Protein AF-A0A9J6GB62-F1 (afdb_monomer_lite)

Radius of gyration: 21.04 Å; chains: 1; bounding box: 51×23×47 Å

Secondary structure (DSSP, 8-state):
----HHHHHHHHHHTT----TTS-HHHHHHHHHHHHGGG---HHHHHHHHTTPPP-PPPTT-GGG-HHHHHHHHHHHHH--

Organism: Haemaphysalis longicornis (NCBI:txid44386)

pLDDT: mean 85.3, std 9.55, range [43.41, 95.81]

InterPro domains:
  IPR036397 Ribonuclease H superfamily [G3DSA:3.30.420.10] (6-80)

Foldseek 3Di:
DDDDLVRLVVVCVVVVHDDDSPDDPVVSVVSCVVVVVVPDDDPVCVVCVVVVHDDDDDDPPPCVPPVVVVVVVVVVVVVVD

Structure (mmCIF, N/CA/C/O backbone):
data_AF-A0A9J6GB62-F1
#
_entry.id   AF-A0A9J6GB62-F1
#
loop_
_atom_site.group_PDB
_atom_site.id
_atom_site.type_symbol
_atom_site.label_atom_id
_atom_site.label_alt_id
_atom_site.label_comp_id
_atom_site.label_asym_id
_atom_site.label_entity_id
_atom_site.label_seq_id
_atom_site.pdbx_PDB_ins_code
_atom_site.Cartn_x
_atom_site.Cartn_y
_atom_site.Cartn_z
_atom_site.occupancy
_atom_site.B_iso_or_equiv
_atom_site.auth_seq_id
_atom_site.auth_comp_id
_atom_site.auth_asym_id
_atom_site.auth_atom_id
_atom_site.pdbx_PDB_model_num
ATOM 1 N N . MET A 1 1 ? -2.517 12.120 14.199 1.00 43.41 1 MET A N 1
ATOM 2 C CA . MET A 1 1 ? -3.997 12.076 14.193 1.00 43.41 1 MET A CA 1
ATOM 3 C C . MET A 1 1 ? -4.448 10.848 14.968 1.00 43.41 1 MET A C 1
ATOM 5 O O . MET A 1 1 ? -3.985 9.759 14.663 1.00 43.41 1 MET A O 1
ATOM 9 N N . SER A 1 2 ? -5.261 11.016 16.012 1.00 57.59 2 SER A N 1
ATOM 10 C CA . SER A 1 2 ? -5.741 9.906 16.844 1.00 57.59 2 SER A CA 1
ATOM 11 C C . SER A 1 2 ? -7.082 9.418 16.293 1.00 57.59 2 SER A C 1
ATOM 13 O O . SER A 1 2 ? -8.082 10.112 16.457 1.00 57.59 2 SER A O 1
ATOM 15 N N . SER A 1 3 ? -7.119 8.259 15.627 1.00 77.44 3 SER A N 1
ATOM 16 C CA . SER A 1 3 ? -8.390 7.646 15.202 1.00 77.44 3 SER A CA 1
ATOM 17 C C . SER A 1 3 ? -9.222 7.256 16.423 1.00 77.44 3 SER A C 1
ATOM 19 O O . SER A 1 3 ? -8.664 6.819 17.441 1.00 77.44 3 SER A O 1
ATOM 21 N N . ARG A 1 4 ? -10.547 7.413 16.359 1.00 87.88 4 ARG A N 1
ATOM 22 C CA . ARG A 1 4 ? -11.434 7.020 17.460 1.00 87.88 4 ARG A CA 1
ATOM 23 C C . ARG A 1 4 ? -11.624 5.503 17.420 1.00 87.88 4 ARG A C 1
ATOM 25 O O . ARG A 1 4 ? -11.533 4.882 16.368 1.00 87.88 4 ARG A O 1
ATOM 32 N N . LYS A 1 5 ? -11.883 4.891 18.579 1.00 87.69 5 LYS A N 1
ATOM 33 C CA . LYS A 1 5 ? -12.167 3.449 18.692 1.00 87.69 5 LYS A CA 1
ATOM 34 C C . LYS A 1 5 ? -13.239 2.950 17.692 1.00 87.69 5 LYS A C 1
ATOM 36 O O . LYS A 1 5 ? -12.969 1.940 17.048 1.00 87.69 5 LYS A O 1
ATOM 41 N N . PRO A 1 6 ? -14.391 3.632 17.507 1.00 88.75 6 PRO A N 1
ATOM 42 C CA . PRO A 1 6 ? -15.383 3.214 16.512 1.00 88.75 6 PRO A CA 1
ATOM 43 C C . PRO A 1 6 ? -14.852 3.241 15.073 1.00 88.75 6 PRO A C 1
ATOM 45 O O . PRO A 1 6 ? -15.146 2.326 14.315 1.00 88.75 6 PRO A O 1
ATOM 48 N N . ASP A 1 7 ? -14.014 4.217 14.711 1.00 90.81 7 ASP A N 1
ATOM 49 C CA . ASP A 1 7 ? -13.441 4.298 13.359 1.00 90.81 7 ASP A CA 1
ATOM 50 C C . ASP A 1 7 ? -12.553 3.080 13.059 1.00 90.81 7 ASP A C 1
ATOM 52 O O . ASP A 1 7 ? -12.565 2.544 11.953 1.00 90.81 7 ASP A O 1
ATOM 56 N N . ILE A 1 8 ? -11.802 2.616 14.066 1.00 90.62 8 ILE A N 1
ATOM 57 C CA . ILE A 1 8 ? -10.926 1.443 13.950 1.00 90.62 8 ILE A CA 1
ATOM 58 C C . ILE A 1 8 ? -11.755 0.159 13.798 1.00 90.62 8 ILE A C 1
ATOM 60 O O . ILE A 1 8 ? -11.423 -0.677 12.961 1.00 90.62 8 ILE A O 1
ATOM 64 N N . LEU A 1 9 ? -12.846 0.018 14.558 1.00 90.38 9 LEU A N 1
ATOM 65 C CA . LEU A 1 9 ? -13.765 -1.122 14.445 1.00 90.38 9 LEU A CA 1
ATOM 66 C C . LEU A 1 9 ? -14.430 -1.178 13.065 1.00 90.38 9 LEU A C 1
ATOM 68 O O . LEU A 1 9 ? -14.419 -2.228 12.423 1.00 90.38 9 LEU A O 1
ATOM 72 N N . SER A 1 10 ? -14.948 -0.046 12.578 1.00 91.62 10 SER A N 1
ATOM 73 C CA . SER A 1 10 ? -15.536 0.049 11.237 1.00 91.62 10 SER A CA 1
ATOM 74 C C . SER A 1 10 ? -14.520 -0.306 10.152 1.00 91.62 10 SER A C 1
ATOM 76 O O . SER A 1 10 ? -14.845 -1.026 9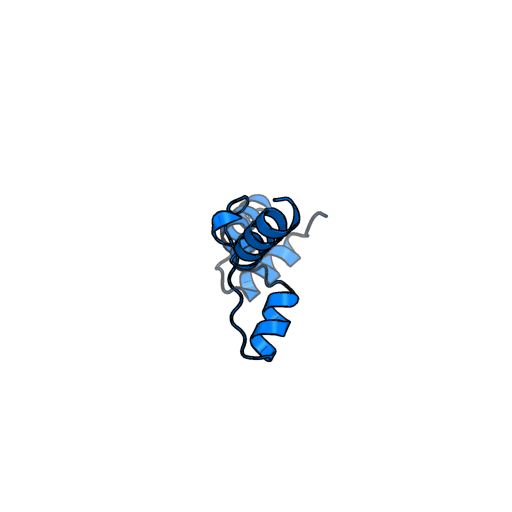.208 1.00 91.62 10 SER A O 1
ATOM 78 N N . TRP A 1 11 ? -13.269 0.143 10.299 1.00 90.19 11 TRP A N 1
ATOM 79 C CA . TRP A 1 11 ? -12.201 -0.186 9.359 1.00 90.19 11 TRP A CA 1
ATOM 80 C C . TRP A 1 11 ? -11.860 -1.683 9.366 1.00 90.19 11 TRP A C 1
ATOM 82 O O . TRP A 1 11 ? -11.852 -2.294 8.300 1.00 90.19 11 TRP A O 1
ATOM 92 N N . LEU A 1 12 ? -11.648 -2.297 10.537 1.00 90.75 12 LEU A N 1
ATOM 93 C CA . LEU A 1 12 ? -11.369 -3.737 10.661 1.00 90.75 12 LEU A CA 1
ATOM 94 C C . LEU A 1 12 ? -12.513 -4.585 10.086 1.00 90.75 12 LEU A C 1
ATOM 96 O O . LEU A 1 12 ? -12.268 -5.502 9.302 1.00 90.75 12 LEU A O 1
ATOM 100 N N . THR A 1 13 ? -13.760 -4.201 10.372 1.00 91.06 13 THR A N 1
ATOM 101 C CA . THR A 1 13 ? -14.961 -4.851 9.825 1.00 91.06 13 THR A CA 1
ATOM 102 C C . THR A 1 13 ? -15.012 -4.737 8.300 1.00 91.06 13 THR A C 1
ATOM 104 O O . THR A 1 13 ? -15.261 -5.727 7.618 1.00 91.06 13 THR A O 1
ATOM 107 N N . SER A 1 14 ? -14.695 -3.564 7.734 1.00 89.31 14 SER A N 1
ATOM 108 C CA . SER A 1 14 ? -14.642 -3.370 6.273 1.00 89.31 14 SER A CA 1
ATOM 109 C C . SER A 1 14 ? -13.567 -4.216 5.578 1.00 89.31 14 SER A C 1
ATOM 111 O O . SER A 1 14 ? -13.653 -4.469 4.379 1.00 89.31 14 SER A O 1
ATOM 113 N N . LYS A 1 15 ? -12.550 -4.656 6.330 1.00 86.62 15 LYS A N 1
ATOM 114 C CA . LYS A 1 15 ? -11.483 -5.553 5.872 1.00 86.62 15 LYS A CA 1
ATOM 115 C C . LYS A 1 15 ? -11.784 -7.031 6.146 1.00 86.62 15 LYS A C 1
ATOM 117 O O . LYS A 1 15 ? -10.959 -7.869 5.805 1.00 86.62 15 LYS A O 1
ATOM 122 N N . GLY A 1 16 ? -12.938 -7.351 6.743 1.00 87.44 16 GLY A N 1
ATOM 123 C CA . GLY A 1 16 ? -13.319 -8.718 7.105 1.00 87.44 16 GLY A CA 1
ATOM 124 C C . GLY A 1 16 ? -12.511 -9.300 8.269 1.00 87.44 16 GLY A C 1
ATOM 125 O O . GLY A 1 16 ? -12.455 -10.516 8.418 1.00 87.44 16 GLY A O 1
ATOM 126 N N . ILE A 1 17 ? -11.864 -8.455 9.079 1.00 88.94 17 ILE A N 1
ATOM 127 C CA . ILE A 1 17 ? -11.057 -8.896 10.220 1.00 88.94 17 ILE A CA 1
A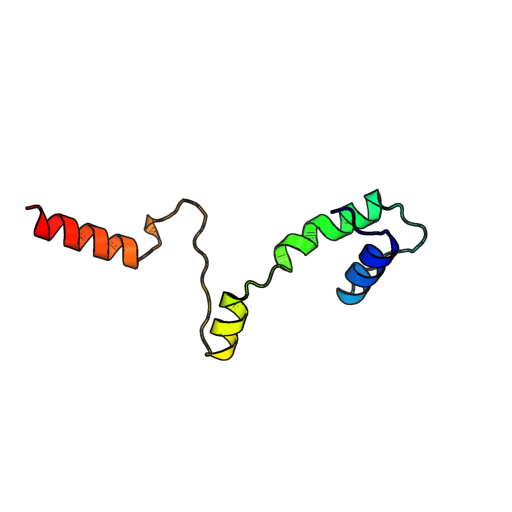TOM 128 C C . ILE A 1 17 ? -11.974 -9.043 11.439 1.00 88.94 17 ILE A C 1
ATOM 130 O O . ILE A 1 17 ? -12.625 -8.063 11.812 1.00 88.94 17 ILE A O 1
ATOM 134 N N . PRO A 1 18 ? -12.020 -10.220 12.091 1.00 88.69 18 PRO A N 1
ATOM 135 C CA . PRO A 1 18 ? -12.775 -10.398 13.324 1.00 88.69 18 PRO A CA 1
ATOM 136 C C . PRO A 1 18 ? -12.258 -9.453 14.414 1.00 88.69 18 PRO A C 1
ATOM 138 O O . PRO A 1 18 ? -11.081 -9.481 14.771 1.00 88.69 18 PRO A O 1
ATOM 141 N N . CYS A 1 19 ? -13.138 -8.614 14.951 1.00 88.69 19 CYS A N 1
ATOM 142 C CA . CYS A 1 19 ? -12.824 -7.702 16.043 1.00 88.69 19 CYS A CA 1
ATOM 143 C C . CYS A 1 19 ? -14.043 -7.517 16.950 1.00 88.69 19 CYS A C 1
ATOM 145 O O . CYS A 1 19 ? -15.175 -7.472 16.472 1.00 88.69 19 CYS A O 1
ATOM 147 N N . ASP A 1 20 ? -13.808 -7.382 18.253 1.00 87.50 20 ASP A N 1
ATOM 148 C CA . ASP A 1 20 ? -14.861 -7.261 19.261 1.00 87.50 20 ASP A CA 1
ATOM 149 C C . ASP A 1 20 ? -14.912 -5.829 19.830 1.00 87.50 20 ASP A C 1
ATOM 151 O O . ASP A 1 20 ? -13.884 -5.175 20.041 1.00 87.50 20 ASP A O 1
ATOM 155 N N . ALA A 1 21 ? -16.119 -5.321 20.092 1.00 85.00 21 ALA A N 1
ATOM 156 C CA . ALA A 1 21 ? -16.340 -3.988 20.651 1.00 85.00 21 ALA A CA 1
ATOM 157 C C . ALA A 1 21 ? -15.790 -3.827 22.085 1.00 85.00 21 ALA A C 1
ATOM 159 O O . ALA A 1 21 ? -15.482 -2.706 22.513 1.00 85.00 21 ALA A O 1
ATOM 160 N N . THR A 1 22 ? -15.619 -4.927 22.817 1.00 89.56 22 THR A N 1
ATOM 161 C CA . THR A 1 22 ? -15.009 -4.979 24.152 1.00 89.56 22 THR A CA 1
ATOM 162 C C . THR A 1 22 ? -13.49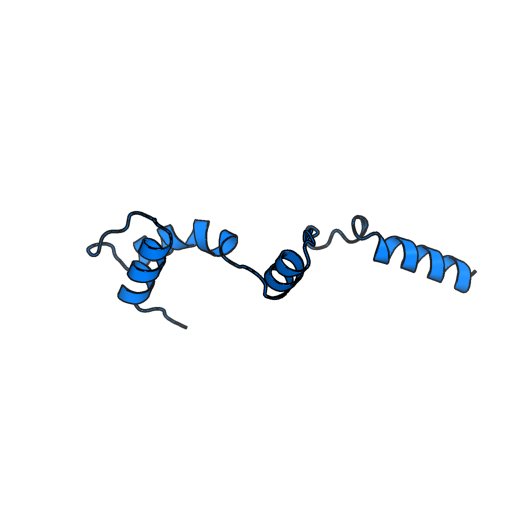4 -4.768 24.119 1.00 89.56 22 THR A C 1
ATOM 164 O O . THR A 1 22 ? -12.927 -4.304 25.109 1.00 89.56 22 THR A O 1
ATOM 167 N N . MET A 1 23 ? -12.834 -4.987 22.973 1.00 89.69 23 MET A N 1
ATOM 168 C CA . MET A 1 23 ? -11.382 -4.834 22.841 1.00 89.69 23 MET A CA 1
ATOM 169 C C . MET A 1 23 ? -10.932 -3.399 23.118 1.00 89.69 23 MET A C 1
ATOM 171 O O . MET A 1 23 ? -11.564 -2.413 22.726 1.00 89.69 23 MET A O 1
ATOM 175 N N . THR A 1 24 ? -9.798 -3.249 23.790 1.00 89.94 24 THR A N 1
ATOM 176 C CA . THR A 1 24 ? -9.184 -1.938 24.013 1.00 89.94 24 THR A CA 1
ATOM 177 C C . THR A 1 24 ? -8.660 -1.350 22.703 1.00 89.94 24 THR A C 1
ATOM 179 O O . THR A 1 24 ? -8.345 -2.063 21.750 1.00 89.94 24 THR A O 1
ATOM 182 N N . LYS A 1 25 ? -8.500 -0.021 22.652 1.00 88.00 25 LYS A N 1
ATOM 183 C CA . LYS A 1 25 ? -7.922 0.653 21.478 1.00 88.00 25 LYS A CA 1
ATOM 184 C C . LYS A 1 25 ? -6.545 0.087 21.105 1.00 88.00 25 LYS A C 1
ATOM 186 O O . LYS A 1 25 ? -6.238 -0.003 19.923 1.00 88.00 25 LYS A O 1
ATOM 191 N N . LYS A 1 26 ? -5.740 -0.306 22.099 1.00 89.06 26 LYS A N 1
ATOM 192 C CA . LYS A 1 26 ? -4.423 -0.916 21.884 1.00 89.06 26 LYS A CA 1
ATOM 193 C C . LYS A 1 26 ? -4.539 -2.247 21.133 1.00 89.06 26 LYS A C 1
ATOM 195 O O . LYS A 1 26 ? -3.906 -2.395 20.099 1.00 89.06 26 LYS A O 1
ATOM 200 N N . GLN A 1 27 ? -5.407 -3.147 21.594 1.00 90.38 27 GLN A N 1
ATOM 201 C CA . GLN A 1 27 ? -5.627 -4.448 20.950 1.00 90.38 27 GLN A CA 1
ATOM 202 C C . GLN A 1 27 ? -6.167 -4.302 19.521 1.00 90.38 27 GLN A C 1
ATOM 204 O O . GLN A 1 27 ? -5.755 -5.016 18.616 1.00 90.38 27 GLN A O 1
ATOM 209 N N . LEU A 1 28 ? -7.052 -3.329 19.286 1.00 91.62 28 LEU A N 1
ATOM 210 C CA . LEU A 1 28 ? -7.526 -3.041 17.932 1.00 91.62 28 LEU A CA 1
ATOM 211 C C . LEU A 1 28 ? -6.394 -2.539 17.021 1.00 91.62 28 LEU A C 1
ATOM 213 O O . LEU A 1 28 ? -6.350 -2.900 15.852 1.00 91.62 28 LEU A O 1
ATOM 217 N N . LEU A 1 29 ? -5.459 -1.736 17.539 1.00 89.75 29 LEU A N 1
ATOM 218 C CA . LEU A 1 29 ? -4.293 -1.285 16.770 1.00 89.75 29 LEU A CA 1
ATOM 219 C C . LEU A 1 29 ? -3.302 -2.420 16.475 1.00 89.75 29 LEU A C 1
ATOM 221 O O . LEU A 1 29 ? -2.692 -2.411 15.409 1.00 89.75 29 LEU A O 1
ATOM 225 N N . GLU A 1 30 ? -3.174 -3.401 17.369 1.00 90.56 30 GLU A N 1
ATOM 226 C CA . GLU A 1 30 ? -2.379 -4.616 17.135 1.00 90.56 30 GLU A CA 1
ATOM 227 C C . GLU A 1 30 ? -2.947 -5.441 15.967 1.00 90.56 30 GLU A C 1
ATOM 229 O O . GLU A 1 30 ? -2.178 -5.939 15.149 1.00 90.56 30 GLU A O 1
ATOM 234 N N . LEU A 1 31 ? -4.277 -5.497 15.812 1.00 89.12 31 LEU A N 1
ATOM 235 C CA . LEU A 1 31 ? -4.927 -6.115 14.644 1.00 89.12 31 LEU A CA 1
ATOM 236 C C . LEU A 1 31 ? -4.742 -5.305 13.352 1.00 89.12 31 LEU A C 1
ATOM 238 O O . LEU A 1 31 ? -4.671 -5.870 12.263 1.00 89.12 31 LEU A O 1
ATOM 242 N N . VAL A 1 32 ? -4.671 -3.975 13.455 1.00 88.38 32 VAL A N 1
ATOM 243 C CA . VAL A 1 32 ? -4.470 -3.088 12.298 1.00 88.38 32 VAL A CA 1
ATOM 244 C C . VAL A 1 32 ? -3.043 -3.182 11.758 1.00 88.38 32 VAL A C 1
ATOM 246 O O . VAL A 1 32 ? -2.862 -3.151 10.542 1.00 88.38 32 VAL A O 1
ATOM 249 N N . ALA A 1 33 ? -2.040 -3.278 12.636 1.00 85.88 33 ALA A N 1
ATOM 250 C CA . ALA A 1 33 ? -0.621 -3.214 12.280 1.00 85.88 33 ALA A CA 1
ATOM 251 C C . ALA A 1 33 ? -0.213 -4.114 11.091 1.00 85.88 33 ALA A C 1
ATOM 253 O O . ALA A 1 33 ? 0.333 -3.572 10.132 1.00 85.88 33 ALA A O 1
ATOM 254 N N . PRO A 1 34 ? -0.515 -5.428 11.069 1.00 83.00 34 PRO A N 1
ATOM 255 C CA . PRO A 1 34 ? -0.093 -6.299 9.967 1.00 83.00 34 PRO A CA 1
ATOM 256 C C . PRO A 1 34 ? -0.834 -6.043 8.644 1.00 83.00 34 PRO A C 1
ATOM 258 O O . PRO A 1 34 ? -0.317 -6.364 7.577 1.00 83.00 34 PRO A O 1
ATOM 261 N N . VAL A 1 35 ? -2.045 -5.480 8.688 1.00 82.44 35 VAL A N 1
ATOM 262 C CA . VAL A 1 35 ? -2.906 -5.309 7.500 1.00 82.44 35 VAL A CA 1
ATOM 263 C C . VAL A 1 35 ? -2.741 -3.927 6.879 1.00 82.44 35 VAL A C 1
ATOM 265 O O . VAL A 1 35 ? -2.903 -3.748 5.670 1.00 82.44 35 VAL A O 1
ATOM 268 N N . LYS A 1 36 ? -2.427 -2.925 7.702 1.00 76.81 36 LYS A N 1
ATOM 269 C CA . LYS A 1 36 ? -2.349 -1.530 7.277 1.00 76.81 36 LYS A CA 1
ATOM 270 C C . LYS A 1 36 ? -1.382 -1.351 6.112 1.00 76.81 36 LYS A C 1
ATOM 272 O O . LYS A 1 36 ? -1.778 -0.746 5.117 1.00 76.81 36 LYS A O 1
ATOM 277 N N . ASP A 1 37 ? -0.189 -1.926 6.205 1.00 69.75 37 ASP A N 1
ATOM 278 C CA . ASP A 1 37 ? 0.860 -1.762 5.195 1.00 69.75 37 ASP A CA 1
ATOM 279 C C . ASP A 1 37 ? 0.497 -2.438 3.867 1.00 69.75 37 ASP A C 1
ATOM 281 O O . ASP A 1 37 ? 0.780 -1.903 2.800 1.00 69.75 37 ASP A O 1
ATOM 285 N N . GLN A 1 38 ? -0.245 -3.547 3.915 1.00 64.81 38 GLN A N 1
ATOM 286 C CA . GLN A 1 38 ? -0.744 -4.240 2.719 1.00 64.81 38 GLN A CA 1
ATOM 287 C C . GLN A 1 38 ? -1.906 -3.498 2.042 1.00 64.81 38 GLN A C 1
ATOM 289 O O . GLN A 1 38 ? -2.240 -3.754 0.888 1.00 64.81 38 GLN A O 1
ATOM 294 N N . SER A 1 39 ? -2.560 -2.589 2.766 1.00 62.06 39 SER A N 1
ATOM 295 C CA . SER A 1 39 ? -3.764 -1.896 2.304 1.00 62.06 39 SER A CA 1
ATOM 296 C C . SER A 1 39 ? -3.506 -0.519 1.688 1.00 62.06 39 SER A C 1
ATOM 298 O O . SER A 1 39 ? -4.452 0.121 1.217 1.00 62.06 39 SER A O 1
ATOM 300 N N . VAL A 1 40 ? -2.254 -0.050 1.687 1.00 71.06 40 VAL A N 1
ATOM 301 C CA . VAL A 1 40 ? -1.877 1.217 1.057 1.00 71.06 40 VAL A CA 1
ATOM 302 C C . VAL A 1 40 ? -1.852 1.019 -0.459 1.00 71.06 40 VAL A C 1
ATOM 304 O O . VAL A 1 40 ? -0.859 0.576 -1.020 1.00 71.06 40 VAL A O 1
ATOM 307 N N . LYS A 1 41 ? -2.956 1.354 -1.136 1.00 73.69 41 LYS A N 1
ATOM 308 C CA . LYS A 1 41 ? -2.960 1.528 -2.596 1.00 73.69 41 LYS A CA 1
ATOM 309 C C . LYS A 1 41 ? -2.477 2.936 -2.933 1.00 73.69 41 LYS A C 1
ATOM 311 O O . LYS A 1 41 ? -3.107 3.914 -2.517 1.00 73.69 41 LYS A O 1
ATOM 316 N N . PHE A 1 42 ? -1.404 3.062 -3.712 1.00 83.50 42 PHE A N 1
ATOM 317 C CA . PHE A 1 42 ? -0.980 4.366 -4.211 1.00 83.50 42 PHE A CA 1
ATOM 318 C C . PHE A 1 42 ? -1.890 4.810 -5.361 1.00 83.50 42 PHE A C 1
ATOM 320 O O . PHE A 1 42 ? -2.405 4.009 -6.141 1.00 83.50 42 PHE A O 1
ATOM 327 N N . ARG A 1 43 ? -2.092 6.127 -5.500 1.00 86.94 43 ARG A N 1
ATOM 328 C CA . ARG A 1 43 ? -2.880 6.692 -6.614 1.00 86.94 43 ARG A CA 1
ATOM 329 C C . ARG A 1 43 ? -2.317 6.288 -7.980 1.00 86.94 43 ARG A C 1
ATOM 331 O O . ARG A 1 43 ? -3.085 6.147 -8.927 1.00 86.94 43 ARG A O 1
ATOM 338 N N . VAL A 1 44 ? -0.996 6.118 -8.058 1.00 86.88 44 VAL A N 1
ATOM 339 C CA . VAL A 1 44 ? -0.285 5.670 -9.260 1.00 86.88 44 VAL A CA 1
ATOM 340 C C . VAL A 1 44 ? -0.657 4.228 -9.596 1.00 86.88 44 VAL A C 1
ATOM 342 O O . VAL A 1 44 ? -0.995 3.970 -10.745 1.00 86.88 44 VAL A O 1
ATOM 345 N N . ASP A 1 45 ? -0.718 3.334 -8.606 1.00 88.25 45 ASP A N 1
ATOM 346 C CA . ASP A 1 45 ? -1.122 1.934 -8.808 1.00 88.25 45 ASP A CA 1
ATOM 347 C C . ASP A 1 45 ? -2.526 1.846 -9.403 1.00 88.25 45 ASP A C 1
ATOM 349 O O . ASP A 1 45 ? -2.746 1.132 -10.373 1.00 88.25 45 ASP A O 1
ATOM 353 N N . VAL A 1 46 ? -3.468 2.638 -8.879 1.00 89.88 46 VAL A N 1
ATOM 354 C CA . VAL A 1 46 ? -4.848 2.677 -9.388 1.00 89.88 46 VAL A CA 1
ATOM 355 C C . VAL A 1 46 ? -4.903 3.195 -10.827 1.00 89.88 46 VAL A C 1
ATOM 357 O O . VAL A 1 46 ? -5.703 2.716 -11.628 1.00 89.88 46 VAL A O 1
ATOM 360 N N . ALA A 1 47 ? -4.093 4.200 -11.164 1.00 93.19 47 ALA A N 1
ATOM 361 C CA . ALA A 1 47 ? -4.039 4.738 -12.520 1.00 93.19 47 ALA A CA 1
ATOM 362 C C . ALA A 1 47 ? -3.416 3.736 -13.505 1.00 93.19 47 ALA A C 1
ATOM 364 O O . ALA A 1 47 ? -3.945 3.552 -14.598 1.00 93.19 47 ALA A O 1
ATOM 365 N N . ALA A 1 48 ? -2.337 3.064 -13.101 1.00 92.44 48 ALA A N 1
ATOM 366 C CA . ALA A 1 48 ? -1.678 2.030 -13.887 1.00 92.44 48 ALA A CA 1
ATOM 367 C C . ALA A 1 48 ? -2.591 0.813 -14.100 1.00 92.44 48 ALA A C 1
ATOM 369 O O . ALA A 1 48 ? -2.768 0.393 -15.239 1.00 92.44 48 ALA A O 1
ATOM 370 N N . GLU A 1 49 ? -3.259 0.328 -13.048 1.00 91.62 49 GLU A N 1
ATOM 371 C CA . GLU A 1 49 ? -4.230 -0.774 -13.110 1.00 91.62 49 GLU A CA 1
ATOM 372 C C . GLU A 1 49 ? -5.347 -0.467 -14.124 1.00 91.62 49 GLU A C 1
ATOM 374 O O . GLU A 1 49 ? -5.655 -1.288 -14.986 1.00 91.62 49 GLU A O 1
ATOM 379 N N . LYS A 1 50 ? -5.890 0.761 -14.107 1.00 94.88 50 LYS A N 1
ATOM 380 C CA . LYS A 1 50 ? -6.893 1.221 -15.088 1.00 94.88 50 LYS A CA 1
ATOM 381 C C . LYS A 1 50 ? -6.375 1.278 -16.524 1.00 94.88 50 LYS A C 1
ATOM 383 O O . LYS A 1 50 ? -7.168 1.149 -17.451 1.00 94.88 50 LYS A O 1
ATOM 388 N N . ALA A 1 51 ? -5.077 1.495 -16.707 1.00 95.81 51 ALA A N 1
ATOM 389 C CA . ALA A 1 51 ? -4.429 1.485 -18.012 1.00 95.81 51 ALA A CA 1
ATOM 390 C C . ALA A 1 51 ? -4.022 0.068 -18.470 1.00 95.81 51 ALA A C 1
ATOM 392 O O . ALA A 1 51 ? -3.456 -0.072 -19.550 1.00 95.81 51 ALA A O 1
ATOM 393 N N . GLY A 1 52 ? -4.287 -0.976 -17.671 1.00 95.62 52 GLY A N 1
ATOM 394 C CA . GLY A 1 52 ? -3.822 -2.340 -17.943 1.00 95.62 52 GLY A CA 1
ATOM 395 C C . GLY A 1 52 ? -2.329 -2.547 -17.664 1.00 95.62 52 GLY A C 1
ATOM 396 O O . GLY A 1 52 ? -1.747 -3.531 -18.117 1.00 95.62 52 GLY A O 1
ATOM 397 N N . CYS A 1 53 ? -1.700 -1.628 -16.929 1.00 94.12 53 CYS A N 1
ATOM 398 C CA . CYS A 1 53 ? -0.290 -1.678 -16.565 1.00 94.12 53 CYS A CA 1
ATOM 399 C C . CYS A 1 53 ? -0.099 -2.308 -15.182 1.00 94.12 53 CYS A C 1
ATOM 401 O O . CYS A 1 53 ? -0.805 -1.983 -14.226 1.00 94.12 53 CYS A O 1
ATOM 403 N N . VAL A 1 54 ? 0.927 -3.148 -15.056 1.00 89.75 54 VAL A N 1
ATOM 404 C CA . VAL A 1 54 ? 1.368 -3.703 -13.771 1.00 89.75 54 VAL A CA 1
ATOM 405 C C . VAL A 1 54 ? 2.493 -2.833 -13.215 1.00 89.75 54 VAL A C 1
ATOM 407 O O . VAL A 1 54 ? 3.500 -2.616 -13.887 1.00 89.75 54 VAL A O 1
ATOM 410 N N . VAL A 1 55 ? 2.327 -2.334 -11.988 1.00 86.88 55 VAL A N 1
ATOM 411 C CA . VAL A 1 55 ? 3.370 -1.572 -11.285 1.00 86.88 55 VAL A CA 1
ATOM 412 C C . VAL A 1 55 ? 4.309 -2.535 -10.569 1.00 86.88 55 VAL A C 1
ATOM 414 O O . VAL A 1 55 ? 3.864 -3.378 -9.793 1.00 86.88 55 VAL A O 1
ATOM 417 N N . LEU A 1 56 ? 5.610 -2.380 -10.807 1.00 86.88 56 LEU A N 1
ATOM 418 C CA . LEU A 1 56 ? 6.669 -3.066 -10.072 1.00 86.88 56 LEU A CA 1
ATOM 419 C C . LEU A 1 56 ? 7.399 -2.044 -9.201 1.00 86.88 56 LEU A C 1
ATOM 421 O O . LEU A 1 56 ? 7.874 -1.024 -9.703 1.00 86.88 56 LEU A O 1
ATOM 425 N N . THR A 1 57 ? 7.481 -2.306 -7.899 1.00 83.06 57 THR A N 1
ATOM 426 C CA . THR A 1 57 ? 8.231 -1.472 -6.958 1.00 83.06 57 THR A CA 1
ATOM 427 C C . THR A 1 57 ? 9.607 -2.072 -6.721 1.00 83.06 57 THR A C 1
ATOM 429 O O . THR A 1 57 ? 9.756 -3.270 -6.479 1.00 83.06 57 THR A O 1
ATOM 432 N N . LEU A 1 58 ? 10.635 -1.230 -6.802 1.00 86.12 58 LEU A N 1
ATOM 433 C CA . LEU A 1 58 ? 11.986 -1.643 -6.454 1.00 86.12 58 LEU A CA 1
ATOM 434 C C . LEU A 1 58 ? 12.157 -1.635 -4.933 1.00 86.12 58 LEU A C 1
ATOM 436 O O . LEU A 1 58 ? 11.601 -0.757 -4.261 1.00 86.12 58 LEU A O 1
ATOM 440 N N . PRO A 1 59 ? 12.953 -2.564 -4.382 1.00 84.56 59 PRO A N 1
ATOM 441 C CA . PRO A 1 59 ? 13.391 -2.467 -3.004 1.00 84.56 59 PRO A CA 1
ATOM 442 C C . PRO A 1 59 ? 14.096 -1.116 -2.758 1.00 84.56 59 PRO A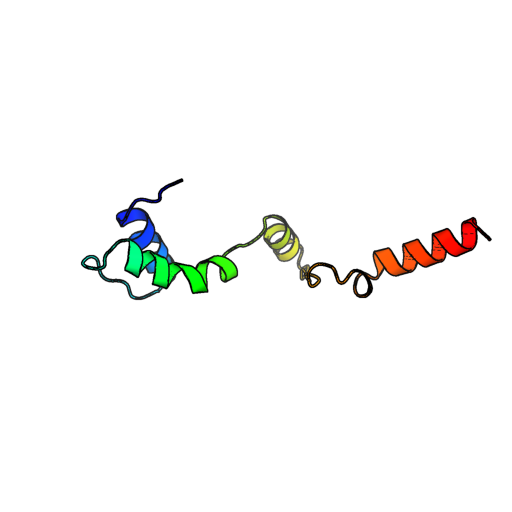 C 1
ATOM 444 O O . PRO A 1 59 ? 14.817 -0.628 -3.637 1.00 84.56 59 PRO A O 1
ATOM 447 N N . PRO A 1 60 ? 13.909 -0.490 -1.583 1.00 81.88 60 PRO A N 1
ATOM 448 C CA . PRO A 1 60 ? 14.580 0.764 -1.256 1.00 81.88 60 PRO A CA 1
ATOM 449 C C . PRO A 1 60 ? 16.099 0.647 -1.426 1.00 81.88 60 PRO A C 1
ATOM 451 O O . PRO A 1 60 ? 16.683 -0.333 -0.981 1.00 81.88 60 PRO A O 1
ATOM 454 N N . TYR A 1 61 ? 16.733 1.658 -2.025 1.00 83.38 61 TYR A N 1
ATOM 455 C CA . TYR A 1 61 ? 18.188 1.734 -2.255 1.00 83.38 61 TYR A CA 1
ATOM 456 C C . TYR A 1 61 ? 18.788 0.716 -3.237 1.00 83.38 61 TYR A C 1
ATOM 458 O O . TYR A 1 61 ? 20.007 0.671 -3.364 1.00 83.38 61 TYR A O 1
ATOM 466 N N . HIS A 1 62 ? 17.966 -0.025 -3.982 1.00 85.25 62 HIS A N 1
ATOM 467 C CA . HIS A 1 62 ? 18.437 -0.963 -5.003 1.00 85.25 62 HIS A CA 1
ATOM 468 C C . HIS A 1 62 ? 18.278 -0.398 -6.423 1.00 85.25 62 HIS A C 1
ATOM 470 O O . HIS A 1 62 ? 17.473 -0.875 -7.231 1.00 85.25 62 HIS A O 1
ATOM 476 N N . CYS A 1 63 ? 19.005 0.684 -6.721 1.00 82.25 63 CYS A N 1
ATOM 477 C CA . CYS A 1 63 ? 18.936 1.350 -8.027 1.00 82.25 63 CYS A CA 1
ATOM 478 C C . CYS A 1 63 ? 19.527 0.510 -9.170 1.00 82.25 63 CYS A C 1
ATOM 480 O O . CYS A 1 63 ? 19.184 0.748 -10.326 1.00 82.25 63 CYS A O 1
ATOM 482 N N . GLU A 1 64 ? 20.332 -0.511 -8.866 1.00 87.38 64 GLU A N 1
ATOM 483 C CA . GLU A 1 64 ? 20.851 -1.490 -9.826 1.00 87.38 64 GLU A CA 1
ATOM 484 C C . GLU A 1 64 ? 19.743 -2.267 -10.551 1.00 87.38 64 GLU A C 1
ATOM 486 O O . GLU A 1 64 ? 19.951 -2.755 -11.660 1.00 87.38 64 GLU A O 1
ATOM 491 N N . PHE A 1 65 ? 18.549 -2.340 -9.960 1.00 88.50 65 PHE A N 1
ATOM 492 C CA . PHE A 1 65 ? 17.378 -2.963 -10.571 1.00 88.50 65 PHE A CA 1
ATOM 493 C C . PHE A 1 65 ? 16.534 -1.984 -11.396 1.00 88.50 65 PHE A C 1
ATOM 495 O O . PHE A 1 65 ? 15.538 -2.397 -11.988 1.00 88.50 65 PHE A O 1
ATOM 502 N N . ASN A 1 66 ? 16.908 -0.701 -11.462 1.00 89.31 66 ASN A N 1
ATOM 503 C CA . ASN A 1 66 ? 16.232 0.284 -12.297 1.00 89.31 66 ASN A CA 1
ATOM 504 C C . ASN A 1 66 ? 16.902 0.366 -13.682 1.00 89.31 66 ASN A C 1
ATOM 506 O O . ASN A 1 66 ? 17.937 1.025 -13.821 1.00 89.31 66 ASN A O 1
ATOM 510 N N . PRO A 1 67 ? 16.315 -0.224 -14.740 1.00 88.81 67 PRO A N 1
ATOM 511 C CA . PRO A 1 67 ? 16.911 -0.191 -16.074 1.00 88.81 67 PRO A CA 1
ATOM 512 C C . PRO A 1 67 ? 17.111 1.236 -16.611 1.00 88.81 67 PRO A C 1
ATOM 514 O O . PRO A 1 67 ? 18.047 1.474 -17.375 1.00 88.81 67 PRO A O 1
ATOM 517 N N . THR A 1 68 ? 16.296 2.203 -16.176 1.00 90.25 68 THR A N 1
ATOM 518 C CA . THR A 1 68 ? 16.437 3.613 -16.566 1.00 90.25 68 THR A CA 1
ATOM 519 C C . THR A 1 68 ? 17.700 4.252 -15.976 1.00 90.25 68 THR A C 1
ATOM 521 O O . THR A 1 68 ? 18.375 5.024 -16.655 1.00 90.25 68 THR A O 1
ATOM 524 N N . GLU A 1 69 ? 18.075 3.902 -14.742 1.00 90.62 69 GLU A N 1
ATOM 525 C CA . GLU A 1 69 ? 19.332 4.372 -14.136 1.00 90.62 69 GLU A CA 1
ATOM 526 C C . GLU A 1 69 ? 20.546 3.745 -14.828 1.00 90.62 69 GLU A C 1
ATOM 528 O O . GLU A 1 69 ? 21.539 4.429 -15.088 1.00 90.62 69 GLU A O 1
ATOM 533 N N . LEU A 1 70 ? 20.447 2.462 -15.198 1.00 90.56 70 LEU A N 1
ATOM 534 C CA . LEU A 1 70 ? 21.511 1.760 -15.917 1.00 90.56 70 LEU A CA 1
ATOM 535 C C . LEU A 1 70 ? 21.804 2.415 -17.273 1.00 90.56 70 LEU A C 1
ATOM 537 O O . LEU A 1 70 ? 22.964 2.712 -17.571 1.00 90.56 70 LEU A O 1
ATOM 541 N N . ILE A 1 71 ? 20.775 2.690 -18.085 1.00 92.06 71 ILE A N 1
ATOM 542 C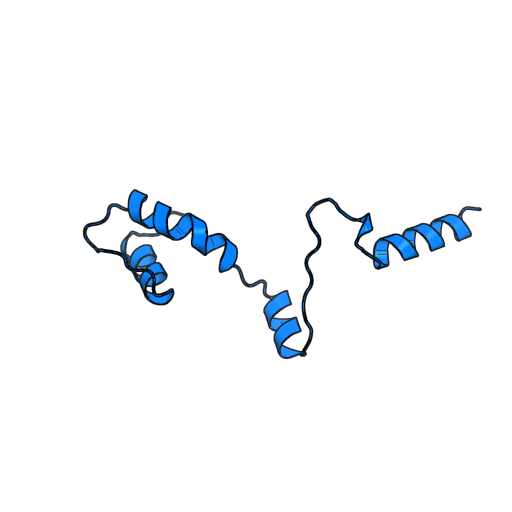 CA . ILE A 1 71 ? 20.980 3.340 -19.390 1.00 92.06 71 ILE A CA 1
ATOM 543 C C . ILE A 1 71 ? 21.479 4.782 -19.230 1.00 92.06 71 ILE A C 1
ATOM 545 O O . ILE A 1 71 ? 22.367 5.214 -19.966 1.00 92.06 71 ILE A O 1
ATOM 549 N N . TRP A 1 72 ? 20.993 5.513 -18.223 1.00 92.06 72 TRP A N 1
ATOM 550 C CA . TRP A 1 72 ? 21.456 6.869 -17.926 1.00 92.06 72 TRP A CA 1
ATOM 551 C C . TRP A 1 72 ? 22.940 6.905 -17.536 1.00 92.06 72 TRP A C 1
ATOM 553 O O . TRP A 1 72 ? 23.692 7.759 -18.012 1.00 92.06 72 TRP A O 1
ATOM 563 N N . ALA A 1 73 ? 23.395 5.959 -16.708 1.00 90.00 73 ALA A N 1
ATOM 564 C CA . ALA A 1 73 ? 24.804 5.818 -16.350 1.00 90.00 73 ALA A CA 1
ATOM 565 C C . ALA A 1 73 ? 25.681 5.543 -17.583 1.00 90.00 73 ALA A C 1
ATOM 567 O O . ALA A 1 73 ? 26.707 6.202 -17.765 1.00 90.00 73 ALA A O 1
ATOM 568 N N . GLN A 1 74 ? 25.244 4.638 -18.466 1.00 90.81 74 GLN A N 1
ATOM 569 C CA . GLN A 1 74 ? 25.948 4.337 -19.715 1.00 90.81 74 GLN A CA 1
ATOM 570 C C . GLN A 1 74 ? 26.048 5.558 -20.636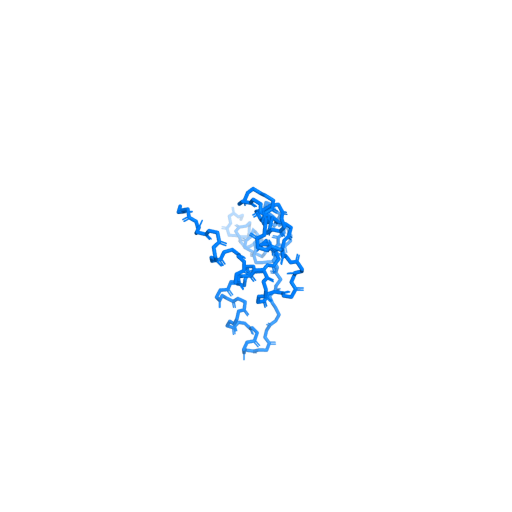 1.00 90.81 74 GLN A C 1
ATOM 572 O O . GLN A 1 74 ? 27.111 5.820 -21.196 1.00 90.81 74 GLN A O 1
ATOM 577 N N . MET A 1 75 ? 24.964 6.324 -20.789 1.00 91.81 75 MET A N 1
ATOM 578 C CA . MET A 1 75 ? 24.959 7.527 -21.625 1.00 91.81 75 MET A CA 1
ATOM 579 C C . MET A 1 75 ? 25.900 8.605 -21.085 1.00 91.81 75 MET A C 1
ATOM 581 O O . MET A 1 75 ? 26.672 9.171 -21.852 1.00 91.81 75 MET A O 1
ATOM 585 N N . LYS A 1 76 ? 25.894 8.852 -19.769 1.00 89.88 76 LYS A N 1
ATOM 586 C CA . LYS A 1 76 ? 26.825 9.804 -19.143 1.00 89.88 76 LYS A CA 1
ATOM 587 C C . LYS A 1 76 ? 28.281 9.389 -19.337 1.00 89.88 76 LYS A C 1
ATOM 589 O O . LYS A 1 76 ? 29.095 10.235 -19.680 1.00 89.88 76 LYS A O 1
ATOM 594 N N . GLY A 1 77 ? 28.596 8.102 -19.177 1.00 88.75 77 GLY A N 1
ATOM 595 C CA . GLY A 1 77 ? 29.947 7.586 -19.419 1.00 88.75 77 GLY A CA 1
ATOM 596 C C . GLY A 1 77 ? 30.427 7.808 -20.856 1.00 88.75 77 GLY A C 1
ATOM 597 O O . GLY A 1 77 ? 31.589 8.131 -21.059 1.00 88.75 77 GLY A O 1
ATOM 598 N N . LYS A 1 78 ? 29.528 7.706 -21.844 1.00 78.44 78 LYS A N 1
ATOM 599 C CA . LYS A 1 78 ? 29.835 7.975 -23.260 1.00 78.44 78 LYS A CA 1
ATOM 600 C C . LYS A 1 78 ? 29.950 9.460 -23.616 1.00 78.44 78 LYS A C 1
ATOM 602 O O . LYS A 1 78 ? 30.549 9.772 -24.632 1.00 78.44 78 LYS A O 1
ATOM 607 N N . LEU A 1 79 ? 29.322 10.353 -22.851 1.00 72.56 79 LEU A N 1
ATOM 608 C CA . LEU A 1 79 ? 29.385 11.806 -23.073 1.00 72.56 79 LEU A CA 1
ATOM 609 C C . LEU A 1 79 ? 30.564 12.469 -22.347 1.00 72.56 79 LEU A C 1
ATOM 611 O O . LEU A 1 79 ? 30.926 13.594 -22.676 1.00 72.56 79 LEU A O 1
ATOM 615 N N . LEU A 1 80 ? 31.109 11.801 -21.330 1.00 66.75 80 LEU A N 1
ATOM 616 C CA . LEU A 1 80 ? 32.201 12.295 -20.488 1.00 66.75 80 LEU A CA 1
ATOM 617 C C . LEU A 1 80 ? 33.567 11.670 -20.826 1.00 66.75 80 LEU A C 1
ATOM 619 O O . LEU A 1 80 ? 34.555 12.048 -20.199 1.00 66.75 80 LEU A O 1
ATOM 623 N N . GLY A 1 81 ? 33.618 10.723 -21.768 1.00 51.59 81 GLY A N 1
ATOM 624 C CA . GLY A 1 81 ? 34.845 10.142 -22.325 1.00 51.59 81 GLY A CA 1
ATOM 625 C C . GLY A 1 81 ? 35.034 10.562 -23.771 1.00 51.59 81 GLY A C 1
ATOM 626 O O . GLY A 1 81 ? 36.205 10.743 -24.162 1.00 51.59 81 GLY A O 1
#

Sequence (81 aa):
MSSRKPDILSWLTSKGIPCDATMTKKQLLELVAPVKDQSVKFRVDVAAEKAGCVVLTLPPYHCEFNPTELIWAQMKGKLLG